Protein AF-A0AAW9SU89-F1 (afdb_monomer_lite)

Organism: NCBI:txid422297

Radius of gyration: 11.47 Å; chains: 1; bounding box: 28×21×30 Å

Sequence (66 aa):
MRTLIIALTACTALAACEGTDLERGALGAGIAGGAAMATGGNVAGAAAVGGLAGVVCDDVTPQLCR

Secondary structure (DSSP, 8-state):
-HHHHHHHHHHHHHHTTSS-HHHHHHHHHHHHHHHHHHHT--HHHHHHHHHHHHHHHHHH-TTT--

Foldseek 3Di:
DVVLVVVLVVQLLVQLQDDDLQSQLQSQLVSQLVVCVVVVHDSVVRSNVRSVCSNCSCVVCVPSRD

pLDDT: mean 7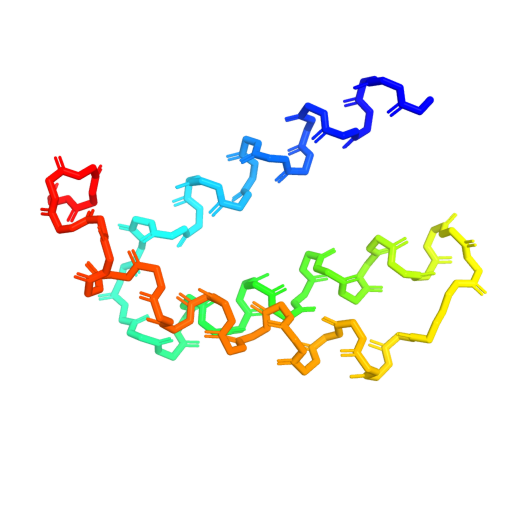5.21, std 9.82, range [52.19, 91.75]

Structure (mmCIF, N/CA/C/O backbone):
data_AF-A0AAW9SU89-F1
#
_entry.id   AF-A0AAW9SU89-F1
#
loop_
_atom_site.group_PDB
_atom_site.id
_at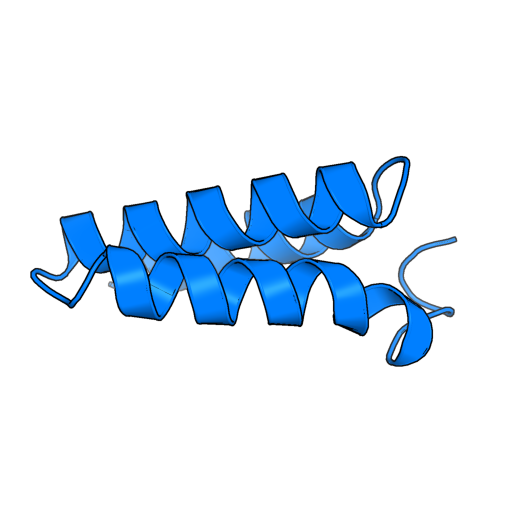om_site.type_symbol
_atom_site.label_atom_id
_atom_site.label_alt_id
_atom_site.label_comp_id
_atom_site.label_asym_id
_atom_site.label_entity_id
_atom_site.label_seq_id
_atom_site.pdbx_PDB_ins_code
_atom_site.Cartn_x
_atom_site.Cartn_y
_atom_site.Cartn_z
_atom_site.occupancy
_atom_site.B_iso_or_equiv
_atom_site.auth_seq_id
_atom_site.auth_comp_id
_atom_site.auth_asym_id
_atom_site.auth_atom_id
_atom_site.pdbx_PDB_model_num
ATOM 1 N N . MET A 1 1 ? -16.846 11.380 0.613 1.00 61.25 1 MET A N 1
ATOM 2 C CA . MET A 1 1 ? -16.278 10.167 -0.028 1.00 61.25 1 MET A CA 1
ATOM 3 C C . MET A 1 1 ? -15.706 10.433 -1.419 1.00 61.25 1 MET A C 1
ATOM 5 O O . MET A 1 1 ? -14.572 10.045 -1.644 1.00 61.25 1 MET A O 1
ATOM 9 N N . ARG A 1 2 ? -16.401 11.133 -2.334 1.00 69.69 2 ARG A N 1
ATOM 10 C CA . ARG A 1 2 ? -15.911 11.346 -3.715 1.00 69.69 2 ARG A CA 1
ATOM 11 C C . ARG A 1 2 ? -14.536 12.029 -3.814 1.00 69.69 2 ARG A C 1
ATOM 13 O O . ARG A 1 2 ? -13.688 11.568 -4.562 1.00 69.69 2 ARG A O 1
ATOM 20 N N . THR A 1 3 ? -14.285 13.053 -3.002 1.00 71.81 3 THR A N 1
ATOM 21 C CA . THR A 1 3 ? -12.987 13.751 -2.941 1.00 71.81 3 THR A CA 1
ATOM 22 C C . THR A 1 3 ? -11.858 12.865 -2.412 1.00 71.81 3 THR A C 1
ATOM 24 O O . THR A 1 3 ? -10.726 12.977 -2.859 1.00 71.81 3 THR A O 1
ATOM 27 N N . LEU A 1 4 ? -12.177 11.961 -1.481 1.00 72.00 4 LEU A N 1
ATOM 28 C CA . LEU A 1 4 ? -11.210 11.067 -0.844 1.00 72.00 4 LEU A CA 1
ATOM 29 C C . LEU A 1 4 ? -10.769 9.958 -1.800 1.00 72.00 4 LEU A C 1
ATOM 31 O O . LEU A 1 4 ? -9.596 9.621 -1.835 1.00 72.00 4 LEU A O 1
ATOM 35 N N . ILE A 1 5 ? -11.698 9.464 -2.623 1.00 74.25 5 ILE A N 1
ATOM 36 C CA . ILE A 1 5 ? -11.392 8.525 -3.703 1.00 74.25 5 ILE A CA 1
ATOM 37 C C . ILE A 1 5 ? -10.449 9.191 -4.702 1.00 74.25 5 ILE A C 1
ATOM 39 O O . ILE A 1 5 ? -9.386 8.648 -4.935 1.00 74.25 5 ILE A O 1
ATOM 43 N N . ILE A 1 6 ? -10.783 10.386 -5.210 1.00 74.00 6 ILE A N 1
ATOM 44 C CA . ILE A 1 6 ? -9.948 11.118 -6.182 1.00 74.00 6 ILE A CA 1
ATOM 45 C C . ILE A 1 6 ? -8.535 11.372 -5.636 1.00 74.00 6 ILE A C 1
ATOM 47 O O . ILE A 1 6 ? -7.558 11.181 -6.355 1.00 74.00 6 ILE A O 1
ATOM 51 N N . ALA A 1 7 ? -8.426 11.777 -4.367 1.00 69.19 7 ALA A N 1
ATOM 52 C CA . ALA A 1 7 ? -7.137 11.978 -3.713 1.00 69.19 7 ALA A CA 1
ATOM 53 C C . ALA A 1 7 ? -6.343 10.668 -3.606 1.00 69.19 7 ALA A C 1
ATOM 55 O O . ALA A 1 7 ? -5.155 10.652 -3.914 1.00 69.19 7 ALA A O 1
ATOM 56 N N . LEU A 1 8 ? -7.001 9.563 -3.238 1.00 68.00 8 LEU A N 1
ATOM 57 C CA . LEU A 1 8 ? -6.364 8.252 -3.192 1.00 68.00 8 LEU A CA 1
ATOM 58 C C . LEU A 1 8 ? -5.870 7.814 -4.568 1.00 68.00 8 LEU A C 1
ATOM 60 O O . LEU A 1 8 ? -4.714 7.427 -4.676 1.00 68.00 8 LEU A O 1
ATOM 64 N N . THR A 1 9 ? -6.705 7.910 -5.608 1.00 69.62 9 THR A N 1
ATOM 65 C CA . THR A 1 9 ? -6.318 7.491 -6.959 1.00 69.62 9 THR A CA 1
ATOM 66 C C . THR A 1 9 ? -5.163 8.327 -7.494 1.00 69.62 9 THR A C 1
ATOM 68 O O . THR A 1 9 ? -4.262 7.776 -8.118 1.00 69.62 9 THR A O 1
ATOM 71 N N . ALA A 1 10 ? -5.159 9.638 -7.233 1.00 67.44 10 ALA A N 1
ATOM 72 C CA . ALA A 1 10 ? -4.067 10.523 -7.629 1.00 67.44 10 ALA A CA 1
ATOM 73 C C . ALA A 1 10 ? -2.759 10.174 -6.899 1.00 67.44 10 ALA A C 1
ATOM 75 O O . ALA A 1 10 ? -1.720 10.057 -7.541 1.00 67.44 10 ALA A O 1
ATOM 76 N N . CYS A 1 11 ? -2.811 9.935 -5.584 1.00 65.38 11 CYS A N 1
ATOM 7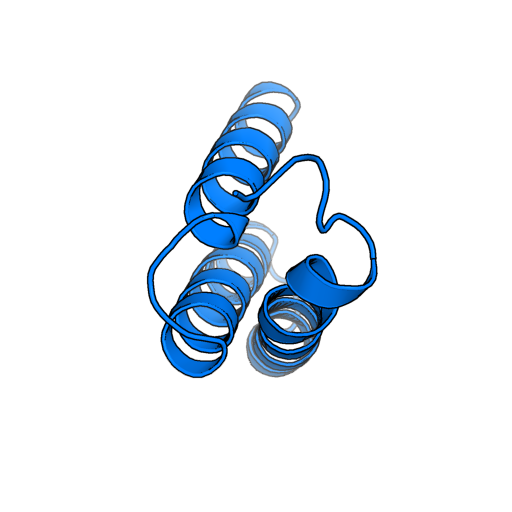7 C CA . CYS A 1 11 ? -1.647 9.518 -4.800 1.00 65.38 11 CYS A CA 1
ATOM 78 C C . CYS A 1 11 ? -1.114 8.144 -5.226 1.00 65.38 11 CYS A C 1
ATOM 80 O O . CYS A 1 11 ? 0.094 7.989 -5.358 1.00 65.38 11 CYS A O 1
ATOM 82 N N . THR A 1 12 ? -1.984 7.158 -5.472 1.00 66.69 12 THR A N 1
ATOM 83 C CA . THR A 1 12 ? -1.556 5.824 -5.923 1.00 66.69 12 THR A CA 1
ATOM 84 C C . THR A 1 12 ? -1.012 5.840 -7.344 1.00 66.69 12 THR A C 1
ATOM 86 O O . THR A 1 12 ? -0.077 5.105 -7.632 1.00 66.69 12 THR A O 1
ATOM 89 N N . ALA A 1 13 ? -1.581 6.666 -8.229 1.00 67.56 13 ALA A N 1
ATOM 90 C CA . ALA A 1 13 ? -1.110 6.793 -9.605 1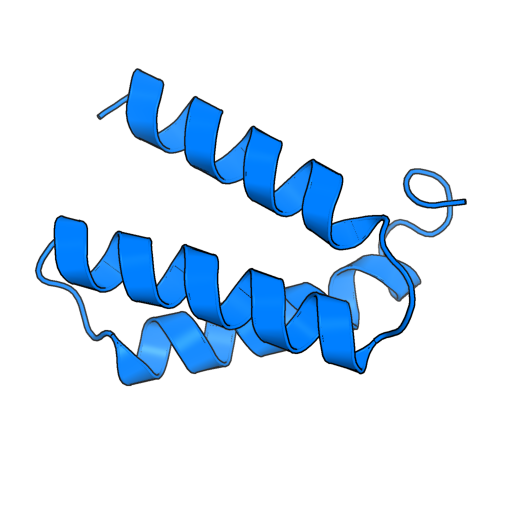.00 67.56 13 ALA A CA 1
ATOM 91 C C . ALA A 1 13 ? 0.271 7.454 -9.667 1.00 67.56 13 ALA A C 1
ATOM 93 O O . ALA A 1 13 ? 1.116 7.012 -10.434 1.00 67.56 13 ALA A O 1
ATOM 94 N N . LEU A 1 14 ? 0.520 8.469 -8.831 1.00 66.88 14 LEU A N 1
ATOM 95 C CA . LEU A 1 14 ? 1.833 9.108 -8.738 1.00 66.88 14 LEU A CA 1
ATOM 96 C C . LEU A 1 14 ? 2.863 8.181 -8.077 1.00 66.88 14 LEU A C 1
ATOM 98 O O . LEU A 1 14 ? 3.975 8.048 -8.569 1.00 66.88 14 LEU A O 1
ATOM 102 N N . ALA A 1 15 ? 2.465 7.481 -7.009 1.00 65.19 15 ALA A N 1
ATOM 103 C CA . ALA A 1 15 ? 3.306 6.502 -6.325 1.00 65.19 15 ALA A CA 1
ATOM 104 C C . ALA A 1 15 ? 3.717 5.332 -7.226 1.00 65.19 15 ALA A C 1
ATOM 106 O O . ALA A 1 15 ? 4.829 4.839 -7.094 1.00 65.19 15 ALA A O 1
ATOM 107 N N . ALA A 1 16 ? 2.845 4.901 -8.144 1.00 63.88 16 ALA A N 1
ATOM 108 C CA . ALA A 1 16 ? 3.136 3.843 -9.110 1.00 63.88 16 ALA A CA 1
ATOM 109 C C . ALA A 1 16 ? 4.244 4.213 -10.115 1.00 63.88 16 ALA A C 1
ATOM 111 O O . ALA A 1 16 ? 4.725 3.336 -10.826 1.00 63.88 16 ALA A O 1
ATOM 112 N N . CYS A 1 17 ? 4.669 5.476 -10.163 1.00 64.62 17 CYS A N 1
ATOM 113 C CA . CYS A 1 17 ? 5.701 5.957 -11.075 1.00 64.62 17 CYS A CA 1
ATOM 114 C C . CYS A 1 17 ? 7.090 6.104 -10.419 1.00 64.62 17 CYS A C 1
ATOM 116 O O . CYS A 1 17 ? 8.024 6.557 -11.075 1.00 64.62 17 CYS A O 1
ATOM 118 N N . GLU A 1 18 ? 7.242 5.754 -9.137 1.00 61.00 18 GLU A N 1
ATOM 119 C CA . GLU A 1 18 ? 8.477 5.991 -8.377 1.00 61.00 18 GLU A CA 1
ATOM 120 C C . GLU A 1 18 ? 9.444 4.791 -8.363 1.00 61.00 18 GLU A C 1
ATOM 122 O O . GLU A 1 18 ? 9.040 3.649 -8.138 1.00 61.00 18 GLU A O 1
ATOM 127 N N . GLY A 1 19 ? 10.740 5.103 -8.497 1.00 68.12 19 GLY A N 1
ATOM 128 C CA . GLY A 1 19 ? 11.895 4.365 -7.963 1.00 68.12 19 GLY A CA 1
ATOM 129 C C . GLY A 1 19 ? 12.036 2.882 -8.325 1.00 68.12 19 GLY A C 1
ATOM 130 O O . GLY A 1 19 ? 12.713 2.526 -9.290 1.00 68.12 19 GLY A O 1
ATOM 131 N N . THR A 1 20 ? 11.507 2.020 -7.453 1.00 71.06 20 THR A N 1
ATOM 132 C CA . THR A 1 20 ? 11.686 0.561 -7.456 1.00 71.06 20 THR A CA 1
ATOM 133 C C . THR A 1 20 ? 10.390 -0.156 -7.066 1.00 71.06 20 THR A C 1
ATOM 135 O O . THR A 1 20 ? 9.552 0.398 -6.347 1.00 71.06 20 THR A O 1
ATOM 138 N N . ASP A 1 21 ? 10.243 -1.427 -7.458 1.00 72.44 21 ASP A N 1
ATOM 139 C CA . ASP A 1 21 ? 9.090 -2.274 -7.098 1.00 72.44 21 ASP A CA 1
ATOM 140 C C . ASP A 1 21 ? 8.779 -2.263 -5.593 1.00 72.44 21 ASP A C 1
ATOM 142 O O . ASP A 1 21 ? 7.620 -2.290 -5.173 1.00 72.44 21 ASP A O 1
ATOM 146 N N . LEU A 1 22 ? 9.825 -2.191 -4.763 1.00 75.38 22 LEU A N 1
ATOM 147 C CA . LEU A 1 22 ? 9.708 -2.198 -3.309 1.00 75.38 22 LEU A CA 1
ATOM 148 C C . LEU A 1 22 ? 9.109 -0.895 -2.765 1.00 75.38 22 LEU A C 1
ATOM 150 O O . LEU A 1 22 ? 8.239 -0.943 -1.893 1.00 75.38 22 LEU A O 1
ATOM 154 N N . GLU A 1 23 ? 9.540 0.259 -3.277 1.00 74.81 23 GLU A N 1
ATOM 155 C CA . GLU A 1 23 ? 8.978 1.562 -2.899 1.00 74.81 23 GLU A CA 1
ATOM 156 C C . GLU A 1 23 ? 7.509 1.653 -3.292 1.00 74.81 23 GLU A C 1
ATOM 158 O O . GLU A 1 23 ? 6.662 2.053 -2.492 1.00 74.81 23 GLU A O 1
ATOM 163 N N . ARG A 1 24 ? 7.178 1.169 -4.486 1.00 77.25 24 ARG A N 1
ATOM 164 C CA . ARG A 1 24 ? 5.797 1.101 -4.952 1.00 77.25 24 ARG A CA 1
ATOM 165 C C . ARG A 1 24 ? 4.919 0.170 -4.141 1.00 77.25 24 ARG A C 1
ATOM 167 O O . ARG A 1 24 ? 3.783 0.527 -3.822 1.00 77.25 24 ARG A O 1
ATOM 174 N N . GLY A 1 25 ? 5.439 -0.995 -3.769 1.00 78.25 25 GLY A N 1
ATOM 175 C CA . GLY A 1 25 ? 4.759 -1.899 -2.850 1.00 78.25 25 GLY A CA 1
ATOM 176 C C . GLY A 1 25 ? 4.525 -1.256 -1.481 1.00 78.25 25 GLY A C 1
ATOM 177 O O . GLY A 1 25 ? 3.431 -1.352 -0.926 1.00 78.25 25 GLY A O 1
ATOM 178 N N . ALA A 1 26 ? 5.508 -0.528 -0.950 1.00 82.56 26 ALA A N 1
ATOM 179 C CA . ALA A 1 26 ? 5.372 0.174 0.324 1.00 82.56 26 ALA A CA 1
ATOM 180 C C . ALA A 1 26 ? 4.331 1.307 0.261 1.00 82.56 26 ALA A C 1
ATOM 182 O O . ALA A 1 26 ? 3.486 1.426 1.153 1.00 82.56 26 ALA A O 1
ATOM 183 N N . LEU A 1 27 ? 4.341 2.104 -0.811 1.00 82.44 27 LEU A N 1
ATOM 184 C CA . LEU A 1 27 ? 3.385 3.192 -1.027 1.00 82.44 27 LEU A CA 1
ATOM 185 C C . LEU A 1 27 ? 1.960 2.659 -1.223 1.00 82.44 27 LEU A C 1
ATOM 187 O O . LEU A 1 27 ? 1.027 3.134 -0.571 1.00 82.44 27 LEU A O 1
ATOM 191 N N . GLY A 1 28 ? 1.786 1.633 -2.058 1.00 81.31 28 GLY A N 1
ATOM 192 C CA . GLY A 1 28 ? 0.494 0.983 -2.275 1.00 81.31 28 GLY A CA 1
ATOM 193 C C . GLY A 1 28 ? -0.082 0.382 -0.990 1.00 81.31 28 GLY A C 1
ATOM 194 O O . GLY A 1 28 ? -1.266 0.564 -0.692 1.00 81.31 28 GLY A O 1
ATOM 195 N N . ALA A 1 29 ? 0.761 -0.260 -0.174 1.00 85.06 29 ALA A N 1
ATOM 196 C CA . ALA A 1 29 ? 0.363 -0.790 1.127 1.00 85.06 29 ALA A CA 1
ATOM 197 C C . ALA A 1 29 ? -0.039 0.319 2.110 1.00 85.06 29 ALA A C 1
ATOM 199 O O . ALA A 1 29 ? -1.065 0.205 2.786 1.00 85.06 29 ALA A O 1
ATOM 200 N N . GLY A 1 30 ? 0.731 1.409 2.166 1.00 84.38 30 GLY A N 1
ATOM 201 C CA . GLY A 1 30 ? 0.456 2.551 3.035 1.00 84.38 30 GLY A CA 1
ATOM 202 C C . GLY A 1 30 ? -0.857 3.252 2.690 1.00 84.38 30 GLY A C 1
ATOM 203 O O . GLY A 1 30 ? -1.668 3.525 3.577 1.00 84.38 30 GLY A O 1
ATOM 204 N N . ILE A 1 31 ? -1.113 3.489 1.401 1.00 83.31 31 ILE A N 1
ATOM 205 C CA . ILE A 1 31 ? -2.325 4.177 0.946 1.00 83.31 31 ILE A CA 1
ATOM 206 C C . ILE A 1 31 ? -3.569 3.306 1.170 1.00 83.31 31 ILE A C 1
ATOM 208 O O . ILE A 1 31 ? -4.564 3.779 1.727 1.00 83.31 31 ILE A O 1
ATOM 212 N N . ALA A 1 32 ? -3.519 2.026 0.792 1.00 83.12 32 ALA A N 1
ATOM 213 C CA . ALA A 1 32 ? -4.652 1.121 0.962 1.00 83.12 32 ALA A CA 1
ATOM 214 C C . ALA A 1 32 ? -4.930 0.804 2.441 1.00 83.12 32 ALA A C 1
ATOM 216 O O . ALA A 1 32 ? -6.087 0.807 2.866 1.00 83.12 32 ALA A O 1
ATOM 217 N N . GLY A 1 33 ? -3.884 0.605 3.251 1.00 84.88 33 GLY A N 1
ATOM 218 C CA . GLY A 1 33 ? -4.006 0.450 4.701 1.00 84.88 33 GLY A CA 1
ATOM 219 C C . GLY A 1 33 ? -4.588 1.700 5.367 1.00 84.88 33 GLY A C 1
ATOM 220 O O . GLY A 1 33 ? -5.507 1.597 6.179 1.00 84.88 33 GLY A O 1
ATOM 221 N N . GLY A 1 34 ? -4.129 2.891 4.967 1.00 84.69 34 GLY A N 1
ATOM 222 C CA . GLY A 1 34 ? -4.672 4.171 5.429 1.00 84.69 34 GLY A CA 1
ATOM 223 C C . GLY A 1 34 ? -6.150 4.354 5.082 1.00 84.69 34 GLY A C 1
ATOM 224 O O . GLY A 1 34 ? -6.945 4.760 5.932 1.00 84.69 34 GLY A O 1
ATOM 225 N N . ALA A 1 35 ? -6.554 3.984 3.867 1.00 82.75 35 ALA A N 1
ATOM 226 C CA . ALA A 1 35 ? -7.956 4.019 3.463 1.00 82.75 35 ALA A CA 1
ATOM 227 C C . ALA A 1 35 ? -8.818 3.011 4.229 1.00 82.75 35 ALA A C 1
ATOM 229 O O . ALA A 1 35 ? -9.943 3.340 4.609 1.00 82.75 35 ALA A O 1
ATOM 230 N N . ALA A 1 36 ? -8.302 1.814 4.510 1.00 86.75 36 ALA A N 1
ATOM 231 C CA . ALA A 1 36 ? -8.993 0.843 5.351 1.00 86.75 36 ALA A CA 1
ATOM 232 C C . ALA A 1 36 ? -9.160 1.351 6.788 1.00 86.75 36 ALA A C 1
ATOM 234 O O . ALA A 1 36 ? -10.260 1.260 7.325 1.00 86.75 36 ALA A O 1
ATOM 235 N N . MET A 1 37 ? -8.137 1.984 7.374 1.00 86.94 37 MET A N 1
ATOM 236 C CA . MET A 1 37 ? -8.272 2.649 8.678 1.00 86.94 37 MET A CA 1
ATOM 237 C C . MET A 1 37 ? -9.366 3.724 8.658 1.00 86.94 37 MET A C 1
ATOM 239 O O . MET A 1 37 ? -10.208 3.764 9.550 1.00 86.94 37 MET A O 1
ATOM 243 N N . ALA A 1 38 ? -9.398 4.559 7.616 1.00 85.44 38 ALA A N 1
ATOM 244 C CA . ALA A 1 38 ? -10.379 5.636 7.484 1.00 85.44 38 ALA A CA 1
ATOM 245 C C . ALA A 1 38 ? -11.817 5.145 7.223 1.00 85.44 38 ALA A C 1
ATOM 247 O O . ALA A 1 38 ? -12.771 5.879 7.472 1.00 85.44 38 ALA A O 1
ATOM 248 N N . THR A 1 39 ? -11.984 3.925 6.707 1.00 86.12 39 THR A N 1
ATOM 249 C CA . THR A 1 39 ? -13.291 3.334 6.365 1.00 86.12 39 THR A CA 1
ATOM 250 C C . THR A 1 39 ? -13.750 2.257 7.350 1.00 86.12 39 THR A C 1
ATOM 252 O O . THR A 1 39 ? -14.825 1.692 7.167 1.00 86.12 39 THR A O 1
ATOM 255 N N . GLY A 1 40 ? -12.972 1.982 8.404 1.00 87.88 40 GLY A N 1
ATOM 256 C CA . GLY A 1 40 ? -13.254 0.911 9.368 1.00 87.88 40 GLY A CA 1
ATOM 257 C C . GLY A 1 40 ? -13.057 -0.501 8.800 1.00 87.88 40 GLY A C 1
ATOM 258 O O . GLY A 1 40 ? -13.617 -1.462 9.323 1.00 87.88 40 GLY A O 1
ATOM 259 N N . GLY A 1 41 ? -12.301 -0.628 7.709 1.00 87.44 41 GLY A N 1
ATOM 260 C CA . GLY A 1 41 ? -11.997 -1.885 7.035 1.00 87.44 41 GLY A CA 1
ATOM 261 C C . GLY A 1 41 ? -10.780 -2.617 7.609 1.00 87.44 41 GLY A C 1
ATOM 262 O O . GLY A 1 41 ? -10.059 -2.123 8.476 1.00 87.44 41 GLY A O 1
ATOM 263 N N . ASN A 1 42 ? -10.517 -3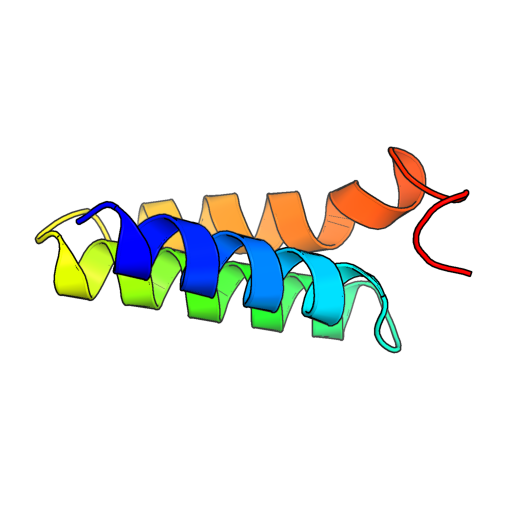.817 7.085 1.00 91.75 42 ASN A N 1
ATOM 264 C CA . ASN A 1 42 ? -9.353 -4.614 7.469 1.00 91.75 42 ASN A CA 1
ATOM 265 C C . ASN A 1 42 ? -8.056 -3.981 6.937 1.00 91.75 42 ASN A C 1
ATOM 267 O O . ASN A 1 42 ? -7.728 -4.111 5.758 1.00 91.75 42 ASN A O 1
ATOM 271 N N . VAL A 1 43 ? -7.308 -3.339 7.834 1.00 89.69 43 VAL A N 1
ATOM 272 C CA . VAL A 1 43 ? -6.052 -2.641 7.532 1.00 89.69 43 VAL A CA 1
ATOM 273 C C . VAL A 1 43 ? -4.994 -3.581 6.965 1.00 89.69 43 VAL A C 1
ATOM 275 O O . VAL A 1 43 ? -4.380 -3.260 5.954 1.00 89.69 43 VAL A O 1
ATOM 278 N N . ALA A 1 44 ? -4.802 -4.753 7.577 1.00 90.50 44 ALA A N 1
ATOM 279 C CA . ALA A 1 44 ? -3.780 -5.708 7.152 1.00 90.50 44 ALA A CA 1
ATOM 280 C C . ALA A 1 44 ? -4.098 -6.293 5.769 1.00 90.50 44 ALA A C 1
ATOM 282 O O . ALA A 1 44 ? -3.221 -6.378 4.912 1.00 90.50 44 ALA A O 1
ATOM 283 N N . GLY A 1 45 ? -5.367 -6.638 5.529 1.00 90.50 45 GLY A N 1
ATOM 284 C CA . GLY A 1 45 ? -5.821 -7.123 4.226 1.00 90.50 45 GLY A CA 1
ATOM 285 C C . GLY A 1 45 ? -5.689 -6.060 3.136 1.00 90.50 45 GLY A C 1
ATOM 286 O O . GLY A 1 45 ? -5.165 -6.339 2.061 1.00 90.50 45 GLY A O 1
ATOM 287 N N . ALA A 1 46 ? -6.102 -4.825 3.424 1.00 84.38 46 ALA A N 1
ATOM 288 C CA . ALA A 1 46 ? -5.998 -3.727 2.470 1.00 84.38 46 ALA A CA 1
ATOM 289 C C . ALA A 1 46 ? -4.544 -3.341 2.182 1.00 84.38 46 ALA A C 1
ATOM 291 O O . ALA A 1 46 ? -4.207 -3.120 1.026 1.00 84.38 46 ALA A O 1
ATOM 292 N N . ALA A 1 47 ? -3.673 -3.321 3.192 1.00 84.81 47 ALA A N 1
ATOM 293 C CA . ALA A 1 47 ? -2.249 -3.062 3.006 1.00 84.81 47 ALA A CA 1
ATOM 294 C C . ALA A 1 47 ? -1.575 -4.156 2.162 1.00 84.81 47 ALA A C 1
ATOM 296 O O . ALA A 1 47 ? -0.803 -3.840 1.264 1.00 84.81 47 ALA A O 1
ATOM 297 N N . ALA A 1 48 ? -1.905 -5.432 2.384 1.00 86.56 48 ALA A N 1
ATOM 298 C CA . ALA A 1 48 ? -1.372 -6.527 1.574 1.00 86.56 48 ALA A CA 1
ATOM 299 C C . ALA A 1 48 ? -1.817 -6.424 0.104 1.00 86.56 48 ALA A C 1
ATOM 301 O O . ALA A 1 48 ? -0.993 -6.522 -0.804 1.00 86.56 48 ALA A O 1
ATOM 302 N N . VAL A 1 49 ? -3.110 -6.172 -0.134 1.00 85.81 49 VAL A N 1
ATOM 303 C CA . VAL A 1 49 ? -3.660 -6.002 -1.490 1.00 85.81 49 VAL A CA 1
ATOM 304 C C . VAL A 1 49 ? -3.090 -4.756 -2.165 1.00 85.81 49 VAL A C 1
ATOM 306 O O . VAL A 1 49 ? -2.679 -4.821 -3.318 1.00 85.81 49 VAL A O 1
ATOM 309 N N . GLY A 1 50 ? -3.025 -3.633 -1.449 1.00 81.81 50 GLY A N 1
ATOM 310 C CA . GLY A 1 50 ? -2.459 -2.387 -1.952 1.00 81.81 50 GLY A CA 1
ATOM 311 C C . GLY A 1 50 ? -0.973 -2.500 -2.265 1.00 81.81 50 GLY A C 1
ATOM 312 O O . GLY A 1 50 ? -0.530 -1.957 -3.269 1.00 81.81 50 GLY A O 1
ATOM 313 N N . GLY A 1 51 ? -0.210 -3.238 -1.457 1.00 81.12 51 GLY A N 1
ATOM 314 C CA . GLY A 1 51 ? 1.209 -3.465 -1.711 1.00 81.12 51 GLY A CA 1
ATOM 315 C C . GLY A 1 51 ? 1.457 -4.348 -2.926 1.00 81.12 51 GLY A C 1
ATOM 316 O O . GLY A 1 51 ? 2.277 -4.006 -3.771 1.00 81.12 51 GLY A O 1
ATOM 317 N N . LEU A 1 52 ? 0.691 -5.431 -3.080 1.00 82.12 52 LEU A N 1
ATOM 318 C CA . LEU A 1 52 ? 0.750 -6.265 -4.284 1.00 82.12 52 LEU A CA 1
ATOM 319 C C . LEU A 1 52 ? 0.337 -5.482 -5.534 1.00 82.12 52 LEU A C 1
ATOM 321 O O . LEU A 1 52 ? 1.022 -5.553 -6.550 1.00 82.12 52 LEU A O 1
ATOM 325 N N . ALA A 1 53 ? -0.738 -4.695 -5.453 1.00 77.81 53 ALA A N 1
ATOM 326 C CA . ALA A 1 53 ? -1.151 -3.817 -6.544 1.00 77.81 53 ALA A CA 1
ATOM 327 C C . ALA A 1 53 ? -0.066 -2.780 -6.879 1.00 77.81 53 ALA A C 1
ATOM 329 O O . ALA A 1 53 ? 0.190 -2.520 -8.050 1.00 77.81 53 ALA A O 1
ATOM 330 N N . GLY A 1 54 ? 0.615 -2.244 -5.861 1.00 73.06 54 GLY A N 1
ATOM 331 C CA . GLY A 1 54 ? 1.741 -1.330 -6.015 1.00 73.06 54 GLY A CA 1
ATOM 332 C C . GLY A 1 54 ? 2.894 -1.942 -6.806 1.00 73.06 54 GLY A C 1
ATOM 333 O O . GLY A 1 54 ? 3.382 -1.298 -7.726 1.00 73.06 54 GLY A O 1
ATOM 334 N N . VAL A 1 55 ? 3.284 -3.188 -6.521 1.00 76.69 55 VAL A N 1
ATOM 335 C CA . VAL A 1 55 ? 4.334 -3.904 -7.275 1.00 76.69 55 VAL A CA 1
ATOM 336 C C . VAL A 1 55 ? 3.882 -4.204 -8.709 1.00 76.69 55 VAL A C 1
ATOM 338 O O . VAL A 1 55 ? 4.586 -3.896 -9.660 1.00 76.69 55 VAL A O 1
ATOM 341 N N . VAL A 1 56 ? 2.665 -4.723 -8.889 1.00 75.88 56 VAL A N 1
ATOM 342 C CA . VAL A 1 56 ? 2.179 -5.208 -10.197 1.00 75.88 56 VAL A CA 1
ATOM 343 C C . VAL A 1 56 ? 1.839 -4.080 -11.182 1.00 75.88 56 VAL A C 1
ATOM 345 O O . VAL A 1 56 ? 1.823 -4.297 -12.391 1.00 75.88 56 VAL A O 1
ATOM 348 N N . CYS A 1 57 ? 1.586 -2.857 -10.711 1.00 70.56 57 CYS A N 1
ATOM 349 C CA . CYS A 1 57 ? 1.226 -1.734 -11.586 1.00 70.56 57 CYS A CA 1
ATOM 350 C C . CYS A 1 57 ? 2.262 -1.395 -12.688 1.00 70.56 57 CYS A C 1
ATOM 352 O O . CYS A 1 57 ? 1.886 -0.747 -13.664 1.00 70.56 57 CYS A O 1
ATOM 354 N N . ASP A 1 58 ? 3.519 -1.845 -12.589 1.00 65.12 58 ASP A N 1
ATOM 355 C CA . ASP A 1 58 ? 4.616 -1.471 -13.507 1.00 65.12 58 ASP A CA 1
ATOM 356 C C . ASP A 1 58 ? 4.456 -2.261 -14.786 1.00 65.12 58 ASP A C 1
ATOM 358 O O . ASP A 1 58 ? 4.397 -1.714 -15.882 1.00 65.12 58 ASP A O 1
ATOM 362 N N . ASP A 1 59 ? 4.263 -3.564 -14.598 1.00 67.06 59 ASP A N 1
ATOM 363 C CA . ASP A 1 59 ? 4.111 -4.545 -15.655 1.00 67.06 59 ASP A CA 1
ATOM 364 C C . ASP A 1 59 ? 2.822 -4.323 -16.446 1.00 67.06 59 ASP A C 1
ATOM 366 O O . ASP A 1 59 ? 2.762 -4.559 -17.654 1.00 67.06 59 ASP A O 1
ATOM 370 N N . VAL A 1 60 ? 1.768 -3.862 -15.768 1.00 66.69 60 VAL A N 1
ATOM 371 C CA . VAL A 1 60 ? 0.452 -3.641 -16.382 1.00 66.69 60 VAL A CA 1
ATOM 372 C C . VAL A 1 60 ? 0.392 -2.294 -17.102 1.00 66.69 60 VAL A C 1
ATOM 374 O O . VAL A 1 60 ? -0.335 -2.160 -18.089 1.00 66.69 60 VAL A O 1
ATOM 377 N N . THR A 1 61 ? 1.151 -1.294 -16.643 1.00 62.81 61 THR A N 1
ATOM 378 C CA . THR A 1 61 ? 1.132 0.056 -17.223 1.00 62.81 61 THR A CA 1
ATOM 379 C C . THR A 1 61 ? 2.522 0.656 -17.493 1.00 62.81 61 THR A C 1
ATOM 381 O O . THR A 1 61 ? 2.764 1.818 -17.158 1.00 62.81 61 THR A O 1
ATOM 384 N N . PRO A 1 62 ? 3.402 -0.041 -18.239 1.00 62.06 62 PRO A N 1
ATOM 385 C CA . PRO A 1 62 ? 4.773 0.420 -18.517 1.00 62.06 62 PRO A CA 1
ATOM 386 C C . PRO A 1 62 ? 4.832 1.677 -19.407 1.00 62.06 62 PRO A C 1
ATOM 388 O O . PRO A 1 62 ? 5.893 2.229 -19.682 1.00 62.06 62 PRO A O 1
ATOM 391 N N . GLN A 1 63 ? 3.682 2.106 -19.935 1.00 58.97 63 GLN A N 1
ATOM 392 C CA . GLN A 1 63 ? 3.521 3.294 -20.775 1.00 58.97 63 GLN A CA 1
ATOM 393 C 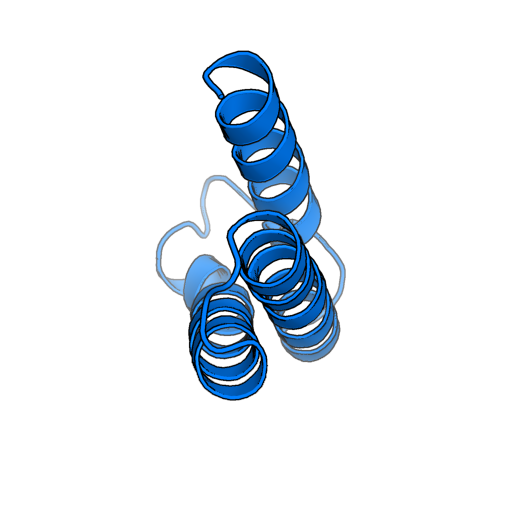C . GLN A 1 63 ? 3.143 4.547 -19.971 1.00 58.97 63 GLN A C 1
ATOM 395 O O . GLN A 1 63 ? 3.268 5.654 -20.487 1.00 58.97 63 GLN A O 1
ATOM 400 N N . LEU A 1 64 ? 2.625 4.368 -18.750 1.00 57.31 64 LEU A N 1
ATOM 401 C CA . LEU A 1 64 ? 2.187 5.448 -17.858 1.00 57.31 64 LEU A CA 1
ATOM 402 C C . LEU A 1 64 ? 3.273 5.825 -16.852 1.00 57.31 64 LEU A C 1
ATOM 404 O O . LEU A 1 64 ? 3.346 6.985 -16.461 1.00 57.31 64 LEU A O 1
ATOM 408 N N . CYS A 1 65 ? 4.099 4.853 -16.467 1.00 58.09 65 CYS A N 1
ATOM 409 C CA . CYS A 1 65 ? 5.221 5.028 -15.560 1.00 58.09 65 CYS A CA 1
ATOM 410 C C . CYS A 1 65 ? 6.510 4.747 -16.336 1.00 58.09 65 CYS A C 1
ATOM 412 O O . CYS A 1 65 ? 6.877 3.592 -16.538 1.00 58.09 65 CYS A O 1
ATOM 414 N N . ARG A 1 66 ? 7.131 5.800 -16.872 1.00 52.19 66 ARG A N 1
ATOM 415 C CA . ARG A 1 66 ? 8.415 5.739 -17.577 1.00 52.19 66 ARG A CA 1
ATOM 416 C C . ARG A 1 66 ? 9.272 6.941 -17.229 1.00 52.19 66 ARG A C 1
ATOM 418 O O . ARG A 1 66 ? 8.709 8.057 -17.212 1.00 52.19 66 ARG A O 1
#